Protein AF-A0A7C2FJP9-F1 (afdb_monomer_lite)

pLDDT: mean 91.01, std 7.75, range [54.28, 98.0]

Structure (mmCIF, N/CA/C/O backbone):
data_AF-A0A7C2FJP9-F1
#
_entry.id   AF-A0A7C2FJP9-F1
#
loop_
_atom_site.group_PDB
_atom_site.id
_atom_site.type_symbol
_atom_site.label_atom_id
_atom_site.label_alt_id
_atom_site.label_comp_id
_atom_site.label_asym_id
_atom_site.label_entity_id
_atom_site.label_seq_id
_atom_site.pdbx_PDB_ins_code
_atom_site.Cartn_x
_atom_site.Cartn_y
_atom_site.Cartn_z
_atom_site.occupancy
_atom_site.B_iso_or_equiv
_atom_site.auth_seq_id
_atom_site.auth_comp_id
_atom_site.auth_asym_id
_atom_site.auth_atom_id
_atom_site.pdbx_PDB_model_num
ATOM 1 N N . MET A 1 1 ? -18.026 6.854 22.909 1.00 63.19 1 MET A N 1
ATOM 2 C CA . MET A 1 1 ? -16.664 7.154 22.388 1.00 63.19 1 MET A CA 1
ATOM 3 C C . MET A 1 1 ? -15.918 5.936 21.833 1.00 63.19 1 MET A C 1
ATOM 5 O O . MET A 1 1 ? -15.473 6.013 20.695 1.00 63.19 1 MET A O 1
ATOM 9 N N . LYS A 1 2 ? -15.789 4.818 22.568 1.00 71.56 2 LYS A N 1
ATOM 10 C CA . LYS A 1 2 ? -15.049 3.615 22.115 1.00 71.56 2 LYS A CA 1
ATOM 11 C C . LYS A 1 2 ? -15.595 3.008 20.806 1.00 71.56 2 LYS A C 1
ATOM 13 O O . LYS A 1 2 ? -14.829 2.712 19.900 1.00 71.56 2 LYS A O 1
ATOM 18 N N . GLN A 1 3 ? -16.921 2.940 20.656 1.00 76.38 3 GLN A N 1
ATOM 19 C CA . GLN A 1 3 ? -17.581 2.424 19.446 1.00 76.38 3 GLN A CA 1
ATOM 20 C C . GLN A 1 3 ? -17.332 3.287 18.194 1.00 76.38 3 GLN A C 1
ATOM 22 O O . GLN A 1 3 ? -17.065 2.751 17.123 1.00 76.38 3 GLN A O 1
ATOM 27 N N . ALA A 1 4 ? -17.362 4.618 18.329 1.00 76.88 4 ALA A N 1
ATOM 28 C CA . ALA A 1 4 ? -17.082 5.540 17.226 1.00 76.88 4 ALA A CA 1
ATOM 29 C C . ALA A 1 4 ? -15.618 5.449 16.761 1.00 76.88 4 ALA A C 1
ATOM 31 O O . ALA A 1 4 ? -15.358 5.390 15.562 1.00 76.88 4 ALA A O 1
ATOM 32 N N . LYS A 1 5 ? -14.671 5.349 17.706 1.00 80.50 5 LYS A N 1
ATOM 33 C CA . LYS A 1 5 ? -13.247 5.136 17.403 1.00 80.50 5 LYS A CA 1
ATOM 34 C C . LYS A 1 5 ? -13.014 3.796 16.693 1.00 80.50 5 LYS A C 1
ATOM 36 O O . LYS A 1 5 ? -12.352 3.765 15.664 1.00 80.50 5 LYS A O 1
ATOM 41 N N . ASN A 1 6 ? -13.633 2.712 17.168 1.00 86.31 6 ASN A N 1
ATOM 42 C CA . ASN A 1 6 ? -13.539 1.404 16.508 1.00 86.31 6 ASN A CA 1
ATOM 43 C C . ASN A 1 6 ? -14.136 1.414 15.095 1.00 86.31 6 ASN A C 1
ATOM 45 O O . ASN A 1 6 ? -13.594 0.768 14.201 1.00 86.31 6 ASN A O 1
ATOM 49 N N . LYS A 1 7 ? -15.231 2.157 14.881 1.00 91.06 7 LYS A N 1
ATOM 50 C CA . LYS A 1 7 ? -15.827 2.344 13.552 1.00 91.06 7 LYS A CA 1
ATOM 51 C C . LYS A 1 7 ? -14.878 3.094 12.615 1.00 91.06 7 LYS A C 1
ATOM 53 O O . LYS A 1 7 ? -14.737 2.685 11.471 1.00 91.06 7 LYS A O 1
ATOM 58 N N . PHE A 1 8 ? -14.214 4.145 13.097 1.00 92.62 8 PHE A N 1
ATOM 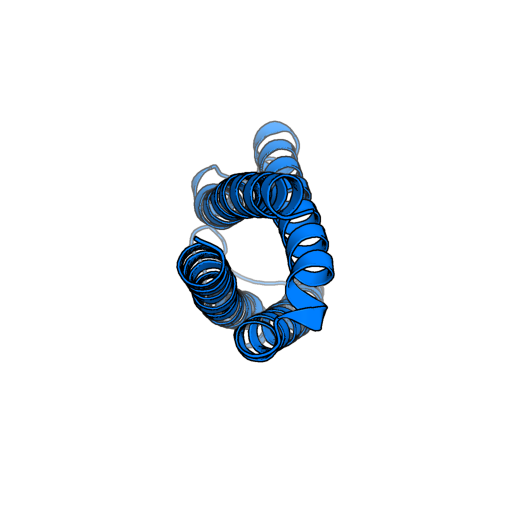59 C CA . PHE A 1 8 ? -13.225 4.885 12.312 1.00 92.62 8 PHE A CA 1
ATOM 60 C C . PHE A 1 8 ? -12.059 3.990 11.871 1.00 92.62 8 PHE A C 1
ATOM 62 O O . PHE A 1 8 ? -11.779 3.903 10.682 1.00 92.62 8 PHE A O 1
ATOM 69 N N . ILE A 1 9 ? -11.443 3.259 12.805 1.00 92.50 9 ILE A N 1
ATOM 70 C CA . ILE A 1 9 ? -10.308 2.368 12.507 1.00 92.50 9 ILE A CA 1
ATOM 71 C C . ILE A 1 9 ? -10.711 1.289 11.499 1.00 92.50 9 ILE A C 1
ATOM 73 O O . ILE A 1 9 ? -9.989 1.034 10.541 1.00 92.50 9 ILE A O 1
ATOM 77 N N . ARG A 1 10 ? -11.905 0.711 11.668 1.00 94.50 10 ARG A N 1
ATOM 78 C CA . ARG A 1 10 ? -12.475 -0.242 10.714 1.00 94.50 10 ARG A CA 1
ATOM 79 C C . ARG A 1 10 ? -12.590 0.340 9.308 1.00 94.50 10 ARG A C 1
ATOM 81 O O . ARG A 1 10 ? -12.244 -0.342 8.353 1.00 94.50 10 ARG A O 1
ATOM 88 N N . ILE A 1 11 ? -13.074 1.576 9.179 1.00 95.88 11 ILE A N 1
ATOM 89 C CA . ILE A 1 11 ? -13.191 2.241 7.876 1.00 95.88 11 ILE A CA 1
ATOM 90 C C . ILE A 1 11 ? -11.809 2.421 7.248 1.00 95.88 11 ILE A C 1
ATOM 92 O O . ILE A 1 11 ? -11.656 2.052 6.092 1.00 95.88 11 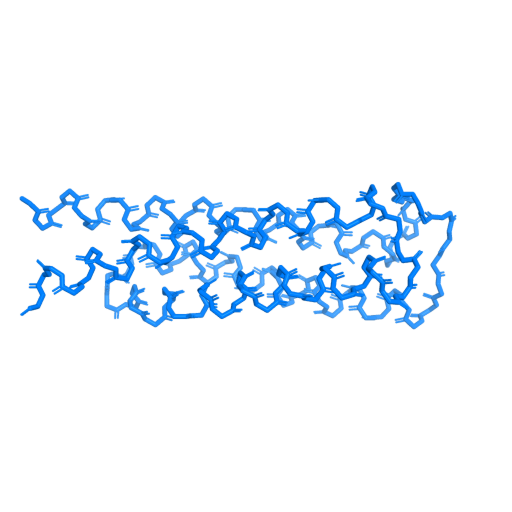ILE A O 1
ATOM 96 N N . VAL A 1 12 ? -10.816 2.903 8.006 1.00 95.62 12 VAL A N 1
ATOM 97 C CA . VAL A 1 12 ? -9.440 3.086 7.505 1.00 95.62 12 VAL A CA 1
ATOM 98 C C . VAL A 1 12 ? -8.839 1.764 7.029 1.00 95.62 12 VAL A C 1
ATOM 100 O O . VAL A 1 12 ? -8.308 1.691 5.926 1.00 95.62 12 VAL A O 1
ATOM 103 N N . LEU A 1 13 ? -8.953 0.702 7.831 1.00 96.12 13 LEU A N 1
ATOM 104 C CA . LEU A 1 13 ? -8.455 -0.625 7.463 1.00 96.12 13 LEU A CA 1
ATOM 105 C C . LEU A 1 13 ? -9.148 -1.159 6.206 1.00 96.12 13 LEU A C 1
ATOM 107 O O . LEU A 1 13 ? -8.483 -1.636 5.294 1.00 96.12 13 LEU A O 1
ATOM 111 N N . MET A 1 14 ? -10.475 -1.037 6.131 1.00 97.31 14 MET A N 1
ATOM 112 C CA . MET A 1 14 ? -11.253 -1.483 4.977 1.00 97.31 14 MET A CA 1
ATOM 113 C C . MET A 1 14 ? -10.879 -0.711 3.706 1.00 97.31 14 MET A C 1
ATOM 115 O O . MET A 1 14 ? -10.618 -1.323 2.674 1.00 97.31 14 MET A O 1
ATOM 119 N N . SER A 1 15 ? -10.835 0.624 3.768 1.00 96.44 15 SER A N 1
ATOM 120 C CA . SER A 1 15 ? -10.523 1.464 2.608 1.00 96.44 15 SER A CA 1
ATOM 121 C C . SER A 1 15 ? -9.102 1.238 2.116 1.00 96.44 15 SER A C 1
ATOM 123 O O . SER A 1 15 ? -8.888 1.102 0.915 1.00 96.44 15 SER A O 1
ATOM 125 N N . ASN A 1 16 ? -8.140 1.152 3.036 1.00 95.94 16 ASN A N 1
ATOM 126 C CA . ASN A 1 16 ? -6.749 0.921 2.677 1.00 95.94 16 ASN A CA 1
ATOM 127 C C . ASN A 1 16 ? -6.591 -0.485 2.098 1.00 95.94 16 ASN A C 1
ATOM 129 O O . ASN A 1 16 ? -6.034 -0.632 1.020 1.00 95.94 16 ASN A O 1
ATOM 133 N N . GLY A 1 17 ? -7.217 -1.495 2.702 1.00 96.69 17 GLY A N 1
ATOM 134 C CA . GLY A 1 17 ? -7.186 -2.837 2.136 1.00 96.69 17 GLY A CA 1
ATOM 135 C C . GLY A 1 17 ? -7.745 -2.915 0.709 1.00 96.69 17 GLY A C 1
ATOM 136 O O . GLY A 1 17 ? -7.176 -3.610 -0.122 1.00 96.69 17 GLY A O 1
ATOM 137 N N . ILE A 1 18 ? -8.794 -2.154 0.376 1.00 97.31 18 ILE A N 1
ATOM 138 C CA . ILE A 1 18 ? -9.304 -2.056 -1.006 1.00 97.31 18 ILE A CA 1
ATOM 139 C C . ILE A 1 18 ? -8.275 -1.403 -1.940 1.00 97.31 18 ILE A C 1
ATOM 141 O O . ILE A 1 18 ? -8.063 -1.887 -3.050 1.00 97.31 18 ILE A O 1
ATOM 145 N N . VAL A 1 19 ? -7.631 -0.318 -1.507 1.00 96.06 19 VAL A N 1
ATOM 146 C CA . VAL A 1 19 ? -6.588 0.358 -2.294 1.00 96.06 19 VAL A CA 1
ATOM 147 C C . VAL A 1 19 ? -5.407 -0.578 -2.567 1.00 96.06 19 VAL A C 1
ATOM 149 O O . VAL A 1 19 ? -4.932 -0.610 -3.699 1.00 96.06 19 VAL A O 1
ATOM 152 N N . ASP A 1 20 ? -4.998 -1.400 -1.598 1.00 95.75 20 ASP A N 1
ATOM 153 C CA . ASP A 1 20 ? -3.943 -2.404 -1.787 1.00 95.75 20 ASP A CA 1
ATOM 154 C C . ASP A 1 20 ? -4.319 -3.454 -2.840 1.00 95.75 20 ASP A C 1
ATOM 156 O O . ASP A 1 20 ? -3.473 -3.864 -3.631 1.00 95.75 20 ASP A O 1
ATOM 160 N N . LEU A 1 21 ? -5.594 -3.858 -2.915 1.00 97.12 21 LEU A N 1
ATOM 161 C CA . LEU A 1 21 ? -6.064 -4.762 -3.971 1.00 97.12 21 LEU A CA 1
ATOM 162 C C . LEU A 1 21 ? -5.968 -4.116 -5.360 1.00 97.12 21 LEU A C 1
ATOM 164 O O . LEU A 1 21 ? -5.581 -4.780 -6.320 1.00 97.12 21 LEU A O 1
ATOM 168 N N . PHE A 1 22 ? -6.275 -2.824 -5.483 1.00 94.56 22 PHE A N 1
ATOM 169 C CA . PHE A 1 22 ? -6.085 -2.101 -6.744 1.00 94.56 22 PHE A CA 1
ATOM 170 C C . PHE A 1 22 ? -4.605 -1.905 -7.086 1.00 94.56 22 PHE A C 1
ATOM 172 O O . PHE A 1 22 ? -4.222 -2.058 -8.247 1.00 94.56 22 PHE A O 1
ATOM 179 N N . ALA A 1 23 ? -3.761 -1.619 -6.093 1.00 92.62 23 ALA A N 1
ATOM 180 C CA . ALA A 1 23 ? -2.316 -1.544 -6.277 1.00 92.62 23 ALA A CA 1
ATOM 181 C C . ALA A 1 23 ? -1.747 -2.897 -6.730 1.00 92.62 23 ALA A C 1
ATOM 183 O O . ALA A 1 23 ? -0.947 -2.945 -7.662 1.00 92.62 23 ALA A O 1
ATOM 184 N N . ALA A 1 24 ? -2.222 -4.000 -6.146 1.00 94.88 24 ALA A N 1
ATOM 185 C CA . ALA A 1 24 ? -1.866 -5.350 -6.559 1.00 94.88 24 ALA A CA 1
ATOM 186 C C . ALA A 1 24 ? -2.204 -5.604 -8.030 1.00 94.88 24 ALA A C 1
ATOM 188 O O . ALA A 1 24 ? -1.351 -6.083 -8.773 1.00 94.88 24 ALA A O 1
ATOM 189 N N . LEU A 1 25 ? -3.411 -5.230 -8.474 1.00 93.38 25 LEU A N 1
ATOM 190 C CA . LEU A 1 25 ? -3.805 -5.343 -9.881 1.00 93.38 25 LEU A CA 1
ATOM 191 C C . LEU A 1 25 ? -2.837 -4.588 -10.799 1.00 93.38 25 LEU A C 1
ATOM 193 O O . LEU A 1 25 ? -2.377 -5.160 -11.783 1.00 93.38 25 LEU A O 1
ATOM 197 N N . ALA A 1 26 ? -2.483 -3.346 -10.459 1.00 90.75 26 ALA A N 1
ATOM 198 C CA . ALA A 1 26 ? -1.528 -2.560 -11.239 1.00 90.75 26 ALA A CA 1
ATOM 199 C C . ALA A 1 26 ? -0.126 -3.199 -11.275 1.00 90.75 26 ALA A C 1
ATOM 201 O O . ALA A 1 26 ? 0.541 -3.171 -12.306 1.00 90.75 26 ALA A O 1
ATOM 202 N N . LEU A 1 27 ? 0.313 -3.829 -10.183 1.00 92.62 27 LEU A N 1
ATOM 203 C CA . LEU A 1 27 ? 1.605 -4.521 -10.100 1.00 92.62 27 LEU A CA 1
ATOM 204 C C . LEU A 1 27 ? 1.670 -5.805 -10.944 1.00 92.62 27 LEU A C 1
ATOM 206 O O . LEU A 1 27 ? 2.763 -6.242 -11.300 1.00 92.62 27 LEU A O 1
ATOM 210 N N . PHE A 1 28 ? 0.525 -6.371 -11.337 1.00 93.88 28 PHE A N 1
ATOM 211 C CA . PHE A 1 28 ? 0.470 -7.472 -12.302 1.00 93.88 28 PHE A CA 1
ATOM 212 C C . PHE A 1 28 ? 0.519 -7.019 -13.768 1.00 93.88 28 PHE A C 1
ATOM 214 O O . PHE A 1 28 ? 0.706 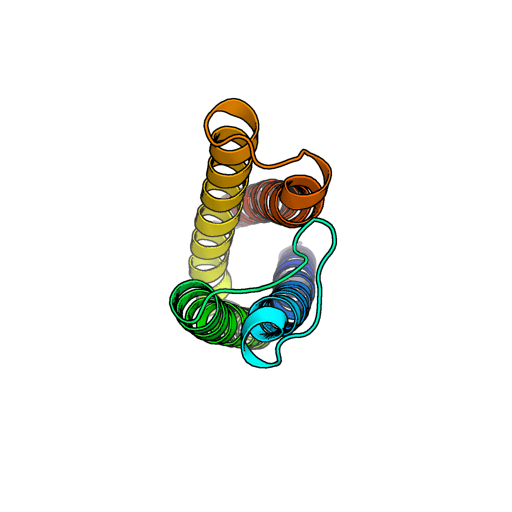-7.857 -14.649 1.00 93.88 28 PHE A O 1
ATOM 221 N N . PHE A 1 29 ? 0.394 -5.724 -14.072 1.00 93.00 29 PHE A N 1
ATOM 222 C CA . PHE A 1 29 ? 0.424 -5.239 -15.459 1.00 93.00 29 PHE A CA 1
ATOM 223 C C . PHE A 1 29 ? 1.719 -5.621 -16.196 1.00 93.00 29 PHE A C 1
ATOM 225 O O . PHE A 1 29 ? 1.610 -6.126 -17.314 1.00 93.00 29 PHE A O 1
ATOM 232 N N . PRO A 1 30 ? 2.919 -5.513 -15.584 1.00 91.25 30 PRO A N 1
ATOM 233 C CA . PRO A 1 30 ? 4.154 -6.029 -16.170 1.00 91.25 30 PRO A CA 1
ATOM 234 C C . PRO A 1 30 ? 4.1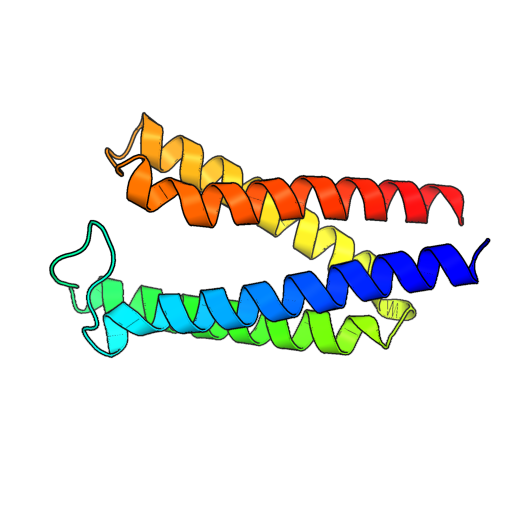10 -7.521 -16.534 1.00 91.25 30 PRO A C 1
ATOM 236 O O . PRO A 1 30 ? 4.654 -7.911 -17.562 1.00 91.25 30 PRO A O 1
ATOM 239 N N . VAL A 1 31 ? 3.437 -8.353 -15.729 1.00 91.88 31 VAL A N 1
ATOM 240 C CA . VAL A 1 31 ? 3.303 -9.806 -15.967 1.00 91.88 31 VAL A CA 1
ATOM 241 C C . VAL A 1 31 ? 2.455 -10.087 -17.205 1.00 91.88 31 VAL A C 1
ATOM 243 O O . VAL A 1 31 ? 2.759 -10.989 -17.980 1.00 91.88 31 VAL A O 1
ATOM 246 N N . PHE A 1 32 ? 1.407 -9.291 -17.412 1.00 91.69 32 PHE A N 1
ATOM 247 C CA . PHE A 1 32 ? 0.509 -9.401 -18.562 1.00 91.69 32 PHE A CA 1
ATOM 248 C C . PHE A 1 32 ? 0.924 -8.518 -19.747 1.00 91.69 32 PHE A C 1
ATOM 250 O O . PHE A 1 32 ? 0.193 -8.438 -20.733 1.00 91.69 32 PHE A O 1
ATOM 257 N N . ASN A 1 33 ? 2.083 -7.858 -19.655 1.00 90.06 33 ASN A N 1
ATOM 258 C CA . ASN A 1 33 ? 2.594 -6.909 -20.641 1.00 90.06 33 ASN A CA 1
ATOM 259 C C . ASN A 1 33 ? 1.593 -5.782 -20.988 1.00 90.06 33 ASN A C 1
ATOM 261 O O . ASN A 1 33 ? 1.484 -5.351 -22.136 1.00 90.06 33 ASN A O 1
ATOM 265 N N . ILE A 1 34 ? 0.837 -5.321 -19.987 1.00 90.69 34 ILE A N 1
ATOM 266 C CA . ILE A 1 34 ? -0.110 -4.205 -20.103 1.00 90.69 34 ILE A CA 1
ATOM 267 C C . ILE A 1 34 ? 0.653 -2.905 -19.814 1.00 90.69 34 ILE A C 1
ATOM 269 O O . ILE A 1 34 ? 1.229 -2.790 -18.734 1.00 90.69 34 ILE A O 1
ATOM 273 N N . PRO A 1 35 ? 0.670 -1.914 -20.722 1.00 87.00 35 PRO A N 1
ATOM 274 C CA . PRO A 1 35 ? 1.450 -0.694 -20.536 1.00 87.00 35 PRO A CA 1
ATOM 275 C C . PRO A 1 35 ? 0.911 0.179 -19.394 1.00 87.00 35 PRO A C 1
ATOM 277 O O . PRO A 1 35 ? -0.297 0.292 -19.178 1.00 87.00 35 PRO A O 1
ATOM 280 N N . LEU A 1 36 ? 1.826 0.858 -18.704 1.00 84.00 36 LEU A N 1
ATOM 281 C CA . LEU A 1 36 ? 1.546 1.852 -17.667 1.00 84.00 36 LEU A CA 1
ATOM 282 C C . LEU A 1 36 ? 2.110 3.210 -18.096 1.00 84.00 36 LEU A C 1
ATOM 284 O O . LEU A 1 36 ? 3.096 3.261 -18.834 1.00 84.00 36 LEU A O 1
ATOM 288 N N . PRO A 1 37 ? 1.547 4.328 -17.608 1.00 81.81 37 PRO A N 1
ATOM 289 C CA . PRO A 1 37 ? 2.111 5.649 -17.855 1.00 81.81 37 PRO A CA 1
ATOM 290 C C . PRO A 1 37 ? 3.606 5.704 -17.501 1.00 81.81 37 PRO A C 1
ATOM 292 O O . PRO A 1 37 ? 4.002 5.433 -16.368 1.00 81.81 37 PRO A O 1
ATOM 295 N N . GLY A 1 38 ? 4.442 6.038 -18.487 1.00 81.00 38 GLY A N 1
ATOM 296 C CA . GLY A 1 38 ? 5.901 6.084 -18.339 1.00 81.00 38 GLY A CA 1
ATOM 297 C C . GLY A 1 38 ? 6.629 4.744 -18.523 1.00 81.00 38 GLY A C 1
ATOM 298 O O . GLY A 1 38 ? 7.853 4.723 -18.433 1.00 81.00 38 GLY A O 1
ATOM 299 N N . TYR A 1 39 ? 5.927 3.644 -18.811 1.00 79.94 39 TYR A N 1
ATOM 300 C CA . TYR A 1 39 ? 6.518 2.327 -19.071 1.00 79.94 39 TYR A CA 1
ATOM 301 C C . TYR A 1 39 ? 5.979 1.733 -20.380 1.00 79.94 39 TYR A C 1
ATOM 303 O O . TYR A 1 39 ? 4.871 1.205 -20.430 1.00 79.94 39 TYR A O 1
ATOM 311 N N . ASN A 1 40 ? 6.789 1.805 -21.441 1.00 77.44 40 ASN A N 1
ATOM 312 C CA . ASN A 1 40 ? 6.419 1.303 -22.774 1.00 77.44 40 ASN A CA 1
ATOM 313 C C . ASN A 1 40 ? 6.651 -0.208 -22.947 1.00 77.44 40 ASN A C 1
ATOM 315 O O . ASN A 1 40 ? 6.101 -0.811 -23.862 1.00 77.44 40 ASN A O 1
ATOM 319 N N . SER A 1 41 ? 7.502 -0.810 -22.114 1.00 84.25 41 SER A N 1
ATOM 320 C CA . SER A 1 41 ? 7.785 -2.249 -22.103 1.00 84.25 41 SER A CA 1
ATOM 321 C C . SER A 1 41 ? 8.358 -2.655 -20.746 1.00 84.25 41 SER A C 1
ATOM 323 O O . SER A 1 41 ? 8.855 -1.802 -20.003 1.00 84.25 41 SER A O 1
ATOM 325 N N . TYR A 1 42 ? 8.296 -3.948 -20.435 1.00 88.12 42 TYR A N 1
ATOM 326 C CA . TYR A 1 42 ? 8.792 -4.515 -19.185 1.00 88.12 42 TYR A CA 1
ATOM 327 C C . TYR A 1 42 ? 9.813 -5.607 -19.477 1.00 88.12 42 TYR A C 1
ATOM 329 O O . TYR A 1 42 ? 9.616 -6.420 -20.379 1.00 88.12 42 TYR A O 1
ATOM 337 N N . THR A 1 43 ? 10.897 -5.639 -18.704 1.00 92.31 43 THR A N 1
ATOM 338 C CA . THR A 1 43 ? 11.816 -6.779 -18.731 1.00 92.31 43 THR A CA 1
ATOM 339 C C . THR A 1 43 ? 11.227 -7.950 -17.941 1.00 92.31 43 THR A C 1
ATOM 341 O O . THR A 1 43 ? 10.334 -7.766 -17.108 1.00 92.31 43 THR A O 1
ATOM 344 N N . SER A 1 44 ? 11.744 -9.158 -18.167 1.00 91.69 44 SER A N 1
ATOM 345 C CA . SER A 1 44 ? 11.373 -10.360 -17.407 1.00 91.69 44 SER A CA 1
ATOM 346 C C . SER A 1 44 ? 11.578 -10.191 -15.902 1.00 91.69 44 SER A C 1
ATOM 348 O O . SER A 1 44 ? 10.756 -10.636 -15.104 1.00 91.69 44 SER A O 1
ATOM 350 N N . GLU A 1 45 ? 12.648 -9.508 -15.505 1.00 94.44 45 GLU A N 1
ATOM 351 C CA . GLU A 1 45 ? 12.999 -9.259 -14.107 1.00 94.44 45 GLU A CA 1
ATOM 352 C C . GLU A 1 45 ? 11.996 -8.297 -13.470 1.00 94.44 45 GLU A C 1
ATOM 354 O O . GLU A 1 45 ? 11.532 -8.533 -12.355 1.00 94.44 45 GLU A O 1
ATOM 359 N N . LEU A 1 46 ? 11.607 -7.242 -14.195 1.00 89.25 46 LEU A N 1
ATOM 360 C CA . LEU A 1 46 ? 10.603 -6.290 -13.730 1.00 89.25 46 LEU A CA 1
ATOM 361 C C . LEU A 1 46 ? 9.216 -6.935 -13.637 1.00 89.25 46 LEU A C 1
ATOM 363 O O . LEU A 1 46 ? 8.482 -6.649 -12.695 1.00 89.25 46 LEU A O 1
ATOM 367 N N . ALA A 1 47 ? 8.871 -7.829 -14.566 1.00 92.75 47 ALA A N 1
ATOM 368 C CA . ALA A 1 47 ? 7.640 -8.609 -14.503 1.00 92.75 47 ALA A CA 1
ATOM 369 C C . ALA A 1 47 ? 7.622 -9.558 -13.295 1.00 92.75 47 ALA A C 1
ATOM 371 O O . ALA A 1 47 ? 6.633 -9.604 -12.565 1.00 92.75 47 ALA A O 1
ATOM 372 N N . PHE A 1 48 ? 8.728 -10.258 -13.033 1.00 94.94 48 PHE A N 1
ATOM 373 C CA . PHE A 1 48 ? 8.869 -11.126 -11.863 1.00 94.94 48 PHE A CA 1
ATOM 374 C C . PHE A 1 48 ? 8.747 -10.343 -10.549 1.00 94.94 48 PHE A C 1
ATOM 376 O O . PHE A 1 48 ? 7.970 -10.724 -9.670 1.00 94.94 48 PHE A O 1
ATOM 383 N N . ILE A 1 49 ? 9.465 -9.220 -10.434 1.00 94.06 49 ILE A N 1
ATOM 384 C CA . ILE A 1 49 ? 9.387 -8.335 -9.268 1.00 94.06 49 ILE A CA 1
ATOM 385 C C . ILE A 1 49 ? 7.960 -7.793 -9.129 1.00 94.06 49 ILE A C 1
ATOM 387 O O . ILE A 1 49 ? 7.351 -7.967 -8.079 1.00 94.06 49 ILE A O 1
ATOM 391 N N . GLY A 1 50 ? 7.384 -7.212 -10.182 1.00 92.31 50 GLY A N 1
ATOM 392 C CA . GLY A 1 50 ? 6.018 -6.683 -10.171 1.00 92.31 50 GLY A CA 1
ATOM 393 C C . GLY A 1 50 ? 4.995 -7.717 -9.700 1.00 92.31 50 GLY A C 1
ATOM 394 O O . GLY A 1 50 ? 4.252 -7.455 -8.759 1.00 92.31 50 GLY A O 1
ATOM 395 N N . GLY A 1 51 ? 5.030 -8.932 -10.254 1.00 94.25 51 GLY A N 1
ATOM 396 C CA . GLY A 1 51 ? 4.152 -10.025 -9.834 1.00 94.25 51 GLY A CA 1
ATOM 397 C C . GLY A 1 51 ? 4.321 -10.408 -8.360 1.00 94.25 51 GLY A C 1
ATOM 398 O O . GLY A 1 51 ? 3.329 -10.538 -7.643 1.00 94.25 51 GLY A O 1
ATOM 399 N N . GLY 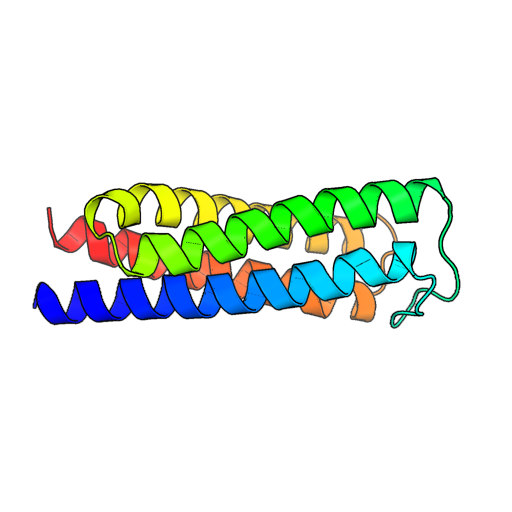A 1 52 ? 5.560 -10.534 -7.874 1.00 95.81 52 GLY A N 1
ATOM 400 C CA . GLY A 1 52 ? 5.836 -10.833 -6.464 1.00 95.81 52 GLY A CA 1
ATOM 401 C C . GLY A 1 52 ? 5.314 -9.752 -5.511 1.00 95.81 52 GLY A C 1
ATOM 402 O O . GLY A 1 52 ? 4.668 -10.059 -4.506 1.00 95.81 52 GLY A O 1
ATOM 403 N N . TRP A 1 53 ? 5.521 -8.480 -5.856 1.00 94.00 53 TRP A N 1
ATOM 404 C CA . TRP A 1 53 ? 4.990 -7.347 -5.094 1.00 94.00 53 TRP A CA 1
ATOM 405 C C . TRP A 1 53 ? 3.462 -7.259 -5.190 1.00 94.00 53 TRP A C 1
ATOM 407 O O . TRP A 1 53 ? 2.811 -6.921 -4.204 1.00 94.00 53 TRP A O 1
ATOM 417 N N . GLY A 1 54 ? 2.875 -7.629 -6.331 1.00 96.00 54 GLY A N 1
ATOM 418 C CA . GLY A 1 54 ? 1.429 -7.731 -6.517 1.00 96.00 54 GLY A CA 1
ATOM 419 C C . GLY A 1 54 ? 0.792 -8.754 -5.577 1.00 96.00 54 GLY A C 1
ATOM 420 O O . GLY A 1 54 ? -0.200 -8.449 -4.919 1.00 96.00 54 GLY A O 1
ATOM 421 N N . ILE A 1 55 ? 1.400 -9.935 -5.421 1.00 97.25 55 ILE A N 1
ATOM 422 C CA . ILE A 1 55 ? 0.951 -10.950 -4.450 1.00 97.25 55 ILE A CA 1
ATOM 423 C C . ILE A 1 55 ? 1.035 -10.413 -3.014 1.00 97.25 55 ILE A C 1
ATOM 425 O O . ILE A 1 55 ? 0.107 -10.613 -2.222 1.00 97.25 55 ILE A O 1
ATOM 429 N N . ALA A 1 56 ? 2.123 -9.718 -2.672 1.00 95.44 56 ALA A N 1
ATOM 430 C CA . ALA A 1 56 ? 2.291 -9.125 -1.349 1.00 95.44 56 ALA A CA 1
ATOM 431 C C . ALA A 1 56 ? 1.213 -8.066 -1.065 1.00 95.44 56 ALA A C 1
ATOM 433 O O . ALA A 1 56 ? 0.520 -8.171 -0.052 1.00 95.44 56 ALA A O 1
ATOM 434 N N . ALA A 1 57 ? 1.005 -7.116 -1.982 1.00 95.75 57 ALA A N 1
ATOM 435 C CA . ALA A 1 57 ? -0.030 -6.087 -1.877 1.00 95.75 57 ALA A CA 1
ATOM 436 C C . ALA A 1 57 ? -1.432 -6.706 -1.773 1.00 95.75 57 ALA A C 1
ATOM 438 O O . ALA A 1 57 ? -2.215 -6.334 -0.902 1.00 95.75 57 ALA A O 1
ATOM 439 N N . MET A 1 58 ? -1.730 -7.731 -2.577 1.00 97.38 58 MET A N 1
ATOM 440 C CA . MET A 1 58 ? -3.007 -8.445 -2.511 1.00 97.38 58 MET A CA 1
ATOM 441 C C . MET A 1 58 ? -3.221 -9.081 -1.133 1.00 97.38 58 MET A C 1
ATOM 443 O O . MET A 1 58 ? -4.290 -8.946 -0.537 1.00 97.38 58 MET A O 1
ATOM 447 N N . THR A 1 59 ? -2.196 -9.749 -0.603 1.00 97.06 59 THR A N 1
ATOM 448 C CA . THR A 1 59 ? -2.260 -10.416 0.703 1.00 97.06 59 THR A CA 1
ATOM 449 C C . THR A 1 59 ? -2.434 -9.407 1.837 1.00 97.06 59 THR A C 1
ATOM 451 O O . THR A 1 59 ? -3.273 -9.612 2.717 1.00 97.06 59 THR A O 1
ATOM 454 N N . PHE A 1 60 ? -1.702 -8.289 1.802 1.00 95.00 60 PHE A N 1
ATOM 455 C CA . PHE A 1 60 ? -1.869 -7.190 2.754 1.00 95.00 60 PHE A CA 1
ATOM 456 C C . PHE A 1 60 ? -3.265 -6.568 2.671 1.00 95.00 60 PHE A C 1
ATOM 458 O O . PHE A 1 60 ? -3.894 -6.356 3.710 1.00 95.00 60 PHE A O 1
ATOM 465 N N . GLY A 1 61 ? -3.790 -6.368 1.460 1.00 96.88 61 GLY A N 1
ATOM 466 C CA . GLY A 1 61 ? -5.129 -5.836 1.236 1.00 96.88 61 GLY A CA 1
ATOM 467 C C . GLY A 1 61 ? -6.225 -6.719 1.828 1.00 96.88 61 GLY A C 1
ATOM 468 O O . GLY A 1 61 ? -7.063 -6.249 2.604 1.00 96.88 61 GLY A O 1
ATOM 469 N N . ILE A 1 62 ? -6.168 -8.027 1.555 1.00 98.00 62 ILE A N 1
ATOM 470 C CA . ILE A 1 62 ? -7.067 -9.021 2.163 1.00 98.00 62 ILE A CA 1
ATOM 471 C C . ILE A 1 62 ? -6.913 -9.016 3.687 1.00 98.00 62 ILE A C 1
ATOM 473 O O . ILE A 1 62 ? -7.911 -8.976 4.409 1.00 98.00 62 ILE A O 1
ATOM 477 N N . GLY A 1 63 ? -5.675 -9.012 4.187 1.00 97.19 63 GLY A N 1
ATOM 478 C CA . GLY A 1 63 ? -5.378 -8.972 5.616 1.00 97.19 63 GLY A CA 1
ATOM 479 C C . GLY A 1 63 ? -5.972 -7.743 6.306 1.00 97.19 63 GLY A C 1
ATOM 480 O O . GLY A 1 63 ? -6.559 -7.857 7.382 1.00 97.19 63 GLY A O 1
ATOM 481 N N . ARG A 1 64 ? -5.902 -6.563 5.688 1.00 96.62 64 ARG A N 1
ATOM 482 C CA . ARG A 1 64 ? -6.506 -5.321 6.198 1.00 96.62 64 ARG A CA 1
ATOM 483 C C . ARG A 1 64 ? -8.021 -5.359 6.215 1.00 96.62 64 ARG A C 1
ATOM 485 O O . ARG A 1 64 ? -8.629 -5.028 7.232 1.00 96.62 64 ARG A O 1
ATOM 492 N N . ILE A 1 65 ? -8.632 -5.821 5.129 1.00 97.94 65 ILE A N 1
ATOM 493 C CA . ILE A 1 65 ? -10.085 -5.994 5.054 1.00 97.94 65 ILE A CA 1
ATOM 494 C C . ILE A 1 65 ? -10.543 -6.956 6.147 1.00 97.94 65 ILE A C 1
ATOM 496 O O . ILE A 1 65 ? -11.455 -6.628 6.902 1.00 97.94 65 ILE A O 1
ATOM 500 N N . TRP A 1 66 ? -9.880 -8.101 6.297 1.00 97.69 66 TRP A N 1
ATOM 501 C CA . TRP A 1 66 ? -10.210 -9.082 7.326 1.00 97.69 66 TRP A CA 1
ATOM 502 C C . TRP A 1 66 ? -10.017 -8.525 8.742 1.00 97.69 66 TRP A C 1
ATOM 504 O O . TRP A 1 66 ? -10.937 -8.589 9.563 1.00 97.69 66 TRP A O 1
ATOM 514 N N . THR A 1 67 ? -8.866 -7.905 9.020 1.00 96.00 67 THR A N 1
ATOM 515 C CA . THR A 1 67 ? -8.588 -7.291 10.328 1.00 96.00 67 THR A CA 1
ATOM 516 C C . THR A 1 67 ? -9.533 -6.144 10.650 1.00 96.00 67 THR A C 1
ATOM 518 O O . THR A 1 67 ? -9.780 -5.921 11.827 1.00 96.00 67 THR A O 1
ATOM 521 N N . SER A 1 68 ? -10.155 -5.485 9.665 1.00 96.19 68 SER A N 1
ATOM 522 C CA . SER A 1 68 ? -11.187 -4.463 9.900 1.00 96.19 68 SER A CA 1
ATOM 523 C C . SER A 1 68 ? -12.409 -4.987 10.678 1.00 96.19 68 SER A C 1
ATOM 525 O O . SER A 1 68 ? -13.139 -4.206 11.289 1.00 96.19 68 SER A O 1
ATOM 527 N N . TYR A 1 69 ? -12.614 -6.308 10.718 1.00 95.31 69 TYR A N 1
ATOM 528 C CA . TYR A 1 69 ? -13.663 -6.975 11.497 1.00 95.31 69 TYR A CA 1
ATOM 529 C C . TYR A 1 69 ? -13.150 -7.597 12.808 1.00 95.31 69 TYR A C 1
ATOM 531 O O . TYR A 1 69 ? -13.929 -8.230 13.521 1.00 95.31 69 TYR A O 1
ATOM 539 N N . LYS A 1 70 ? -11.861 -7.431 13.133 1.00 94.44 70 LYS A N 1
ATOM 540 C CA . LYS A 1 70 ? -11.165 -8.067 14.264 1.00 94.44 70 LYS A CA 1
ATOM 541 C C . LYS A 1 70 ? -10.398 -7.027 15.100 1.00 94.44 70 LYS A C 1
ATOM 543 O O . LYS A 1 70 ? -9.204 -6.808 14.870 1.00 94.44 70 LYS A O 1
ATOM 548 N N . PRO A 1 71 ? -11.070 -6.358 16.058 1.00 90.00 71 PRO A N 1
ATOM 549 C CA . PRO A 1 71 ? -10.485 -5.286 16.869 1.00 90.00 71 PRO A CA 1
ATOM 550 C C . PRO A 1 71 ? -9.170 -5.641 17.574 1.00 90.00 71 PRO A C 1
ATOM 552 O O . PRO A 1 71 ? -8.328 -4.768 17.769 1.00 90.00 71 PRO A O 1
ATOM 555 N N . GLU A 1 72 ? -8.978 -6.909 17.930 1.00 92.38 72 GLU A N 1
ATOM 556 C CA . GLU A 1 72 ? -7.770 -7.450 18.555 1.00 92.38 72 GLU A CA 1
ATOM 557 C C . GLU A 1 72 ? -6.500 -7.265 17.703 1.00 92.38 72 GLU A C 1
ATOM 559 O O . GLU A 1 72 ? -5.408 -7.143 18.255 1.00 92.38 72 GLU A O 1
ATOM 564 N N . PHE A 1 73 ? -6.628 -7.161 16.376 1.00 94.38 73 PHE A N 1
ATOM 565 C CA . PHE A 1 73 ? -5.495 -6.997 15.456 1.00 94.38 73 PHE A CA 1
ATOM 566 C C . PHE A 1 73 ? -5.288 -5.563 14.971 1.00 94.38 73 PHE A C 1
ATOM 568 O O . PHE A 1 73 ? -4.315 -5.285 14.267 1.00 94.38 73 PHE A O 1
ATOM 575 N N . TYR A 1 74 ? -6.167 -4.631 15.344 1.00 92.75 74 TYR A N 1
ATOM 576 C CA . TYR A 1 74 ? -6.115 -3.262 14.834 1.00 92.75 74 TYR A CA 1
ATOM 577 C C . TYR A 1 74 ? -4.773 -2.576 15.110 1.00 92.75 74 TYR A C 1
ATOM 579 O O . TYR A 1 74 ? -4.264 -1.875 14.238 1.00 92.75 74 TYR A O 1
ATOM 587 N N . TRP A 1 75 ? -4.191 -2.765 16.299 1.00 91.56 75 TRP A N 1
ATOM 588 C CA . TRP A 1 75 ? -2.915 -2.131 16.641 1.00 91.56 75 TRP A CA 1
ATOM 589 C C . TRP A 1 75 ? -1.775 -2.628 15.749 1.00 91.56 75 TRP A C 1
ATOM 591 O O . TRP A 1 75 ? -1.055 -1.821 15.167 1.00 91.56 75 TRP A O 1
ATOM 601 N N . ILE A 1 76 ? -1.659 -3.947 15.579 1.00 94.12 76 ILE A N 1
ATOM 602 C CA . ILE A 1 76 ? -0.629 -4.554 14.728 1.00 94.12 76 ILE A CA 1
ATOM 603 C C . ILE A 1 76 ? -0.779 -4.045 13.293 1.00 94.12 76 ILE A C 1
ATOM 605 O O . ILE A 1 76 ? 0.190 -3.582 12.696 1.00 94.12 76 ILE A O 1
ATOM 609 N N . MET A 1 77 ? -2.004 -4.048 12.761 1.00 94.62 77 MET A N 1
ATOM 610 C CA . MET A 1 77 ? -2.247 -3.593 11.393 1.00 94.62 77 MET A CA 1
ATOM 611 C C . MET A 1 77 ? -2.015 -2.084 11.219 1.00 94.62 77 MET A C 1
ATOM 613 O O . MET A 1 77 ? -1.568 -1.645 10.163 1.00 94.62 77 MET A O 1
ATOM 617 N N . THR A 1 78 ? -2.238 -1.292 12.271 1.00 92.56 78 THR A N 1
ATOM 618 C CA . THR A 1 78 ? -1.906 0.141 12.287 1.00 92.56 78 THR A CA 1
ATOM 619 C C . THR A 1 78 ? -0.404 0.364 12.162 1.00 92.56 78 THR A C 1
ATOM 621 O O . THR A 1 78 ? 0.024 1.194 11.365 1.00 92.56 78 THR A O 1
ATOM 624 N N . VAL A 1 79 ? 0.405 -0.382 12.921 1.00 93.88 79 VAL A N 1
ATOM 625 C CA . VAL A 1 79 ? 1.871 -0.281 12.859 1.00 93.88 79 VAL A CA 1
ATOM 626 C C . VAL A 1 79 ? 2.377 -0.680 11.474 1.00 93.88 79 VAL A C 1
ATOM 628 O O . VAL A 1 79 ? 3.170 0.051 10.886 1.00 93.88 79 VAL A O 1
ATOM 631 N N . LEU A 1 80 ? 1.877 -1.789 10.922 1.00 94.31 80 LEU A N 1
ATOM 632 C CA . LEU A 1 80 ? 2.249 -2.233 9.577 1.00 94.31 80 LEU A CA 1
ATOM 633 C C . LEU A 1 80 ? 1.879 -1.198 8.510 1.00 94.31 80 LEU A C 1
ATOM 635 O O . LEU A 1 80 ? 2.688 -0.913 7.634 1.00 94.31 80 LEU A O 1
ATOM 639 N N . GLY A 1 81 ? 0.691 -0.597 8.601 1.00 93.06 81 GLY A N 1
ATOM 640 C CA . GLY A 1 81 ? 0.271 0.446 7.669 1.00 93.06 81 GLY A CA 1
ATOM 641 C C . GLY A 1 81 ? 1.052 1.749 7.779 1.00 93.06 81 GLY A C 1
ATOM 642 O O . GLY A 1 81 ? 1.292 2.405 6.767 1.00 93.06 81 GLY A O 1
ATOM 643 N N . LEU A 1 82 ? 1.509 2.105 8.979 1.00 94.12 82 LEU A N 1
ATOM 644 C CA . LEU A 1 82 ? 2.392 3.250 9.178 1.00 94.12 82 LEU A CA 1
ATOM 645 C C . LEU A 1 82 ? 3.775 3.008 8.562 1.00 94.12 82 LEU A C 1
ATOM 647 O O . LEU A 1 82 ? 4.294 3.887 7.876 1.00 94.12 82 LEU A O 1
ATOM 651 N N . LEU A 1 83 ? 4.348 1.819 8.775 1.00 94.81 83 LEU A N 1
ATOM 652 C CA . LEU A 1 83 ? 5.626 1.432 8.175 1.00 94.81 83 LEU A CA 1
ATOM 653 C C . LEU A 1 83 ? 5.538 1.427 6.648 1.00 94.81 83 LEU A C 1
ATOM 655 O O . LEU A 1 83 ? 6.350 2.074 5.996 1.00 94.81 83 LEU A O 1
ATOM 659 N N . GLU A 1 84 ? 4.523 0.773 6.084 1.00 92.88 84 GLU A N 1
ATOM 660 C CA . GLU A 1 84 ? 4.306 0.752 4.636 1.00 92.88 84 GLU A CA 1
ATOM 661 C C . GLU A 1 84 ? 4.172 2.168 4.067 1.00 92.88 84 GLU A C 1
ATOM 663 O O . GLU A 1 84 ? 4.892 2.523 3.136 1.00 92.88 84 GLU A O 1
ATOM 668 N N . GLY A 1 85 ? 3.301 2.999 4.651 1.00 94.00 85 GLY A N 1
ATOM 669 C CA . GLY A 1 85 ? 3.046 4.346 4.149 1.00 94.00 85 GLY A CA 1
ATOM 670 C C . GLY A 1 85 ? 4.294 5.232 4.149 1.00 94.00 85 GLY A C 1
ATOM 671 O O . GLY A 1 85 ? 4.603 5.883 3.147 1.00 94.00 85 GLY A O 1
ATOM 672 N N . ILE A 1 86 ? 5.053 5.226 5.249 1.00 94.31 86 ILE A N 1
ATOM 673 C CA . ILE A 1 86 ? 6.286 6.016 5.370 1.00 94.31 86 ILE A CA 1
ATOM 674 C C . ILE A 1 86 ? 7.356 5.493 4.415 1.00 94.31 86 ILE A C 1
ATOM 676 O O . ILE A 1 86 ? 7.925 6.278 3.657 1.00 94.31 86 ILE A O 1
ATOM 680 N N . THR A 1 87 ? 7.626 4.186 4.423 1.00 95.56 87 THR A N 1
ATOM 681 C CA . THR A 1 87 ? 8.682 3.602 3.591 1.00 95.56 87 THR A CA 1
ATOM 682 C C . THR A 1 87 ? 8.378 3.780 2.107 1.00 95.56 87 THR A C 1
ATOM 684 O O . THR A 1 87 ? 9.277 4.168 1.364 1.00 95.56 87 THR A O 1
ATOM 687 N N . LEU A 1 88 ? 7.124 3.596 1.680 1.00 94.81 88 LEU A N 1
ATOM 688 C CA . LEU A 1 88 ? 6.713 3.830 0.295 1.00 94.81 88 LEU A CA 1
ATOM 689 C C . LEU A 1 88 ? 6.892 5.299 -0.104 1.00 94.81 88 LEU A C 1
ATOM 691 O O . LEU A 1 88 ? 7.471 5.584 -1.148 1.00 94.81 88 LEU A O 1
ATOM 695 N N . SER A 1 89 ? 6.466 6.236 0.747 1.00 96.06 89 SER A N 1
ATOM 696 C CA . SER A 1 89 ? 6.609 7.673 0.471 1.00 96.06 89 SER A CA 1
ATOM 697 C C . SER A 1 89 ? 8.072 8.084 0.334 1.00 96.06 89 SER A C 1
ATOM 699 O O . SER A 1 89 ? 8.447 8.752 -0.629 1.00 96.06 89 SER A O 1
ATOM 701 N N . VAL A 1 90 ? 8.915 7.650 1.275 1.00 96.31 90 VAL A N 1
ATOM 702 C CA . VAL A 1 90 ? 10.357 7.921 1.256 1.00 96.31 90 VAL A CA 1
ATOM 703 C C . VAL A 1 90 ? 10.996 7.302 0.017 1.00 96.31 90 VAL A C 1
ATOM 705 O O . VAL A 1 90 ? 11.763 7.974 -0.670 1.00 96.31 90 VAL A O 1
ATOM 708 N N . PHE A 1 91 ? 10.645 6.060 -0.319 1.00 95.12 91 PHE A N 1
ATOM 709 C CA . PHE A 1 91 ? 11.152 5.390 -1.511 1.00 95.12 91 PHE A CA 1
ATOM 710 C C . PHE A 1 91 ? 10.773 6.132 -2.799 1.00 95.12 91 PHE A C 1
ATOM 712 O O . PHE A 1 91 ? 11.630 6.331 -3.661 1.00 95.12 91 PHE A O 1
ATOM 719 N N . CYS A 1 92 ? 9.529 6.600 -2.926 1.00 95.06 92 CYS A N 1
ATOM 720 C CA . CYS A 1 92 ? 9.091 7.386 -4.079 1.00 95.06 92 CYS A CA 1
ATOM 721 C C . CYS A 1 92 ? 9.841 8.716 -4.194 1.00 95.06 92 CYS A C 1
ATOM 723 O O . CYS A 1 92 ? 10.261 9.077 -5.291 1.00 95.06 92 CYS A O 1
ATOM 725 N N . LEU A 1 93 ? 10.055 9.423 -3.079 1.00 96.12 93 LEU A N 1
ATOM 726 C CA . LEU A 1 93 ? 10.827 10.668 -3.067 1.00 96.12 93 LEU A CA 1
ATOM 727 C C . LEU A 1 93 ? 12.285 10.430 -3.466 1.00 96.12 93 LEU A C 1
ATOM 729 O O . LEU A 1 93 ? 12.807 11.151 -4.313 1.00 96.12 93 LEU A O 1
ATOM 733 N N . ILE A 1 94 ? 12.926 9.396 -2.914 1.00 96.56 94 ILE A N 1
ATOM 734 C CA . ILE A 1 94 ? 14.296 9.020 -3.284 1.00 96.56 94 ILE A CA 1
ATOM 735 C C . ILE A 1 94 ? 14.365 8.674 -4.773 1.00 96.56 94 ILE A C 1
ATOM 737 O O . ILE A 1 94 ? 15.256 9.144 -5.475 1.00 96.56 94 ILE A O 1
ATOM 741 N N . SER A 1 95 ? 13.408 7.894 -5.272 1.00 93.81 95 SER A N 1
ATOM 742 C CA . SER A 1 95 ? 13.385 7.462 -6.670 1.00 93.81 95 SER A CA 1
ATOM 743 C C . SER A 1 95 ? 13.188 8.629 -7.639 1.00 93.81 95 SER A C 1
ATOM 745 O O . SER A 1 95 ? 13.840 8.685 -8.680 1.00 93.81 95 SER A O 1
ATOM 747 N N . PHE A 1 96 ? 12.332 9.585 -7.279 1.00 94.38 96 PHE A N 1
ATOM 748 C CA . PHE A 1 96 ? 12.118 10.808 -8.048 1.00 94.38 96 PHE A CA 1
ATOM 749 C C . PHE A 1 96 ? 13.359 11.717 -8.049 1.00 94.38 96 PHE A C 1
ATOM 751 O O . PHE A 1 96 ? 13.758 12.206 -9.101 1.00 94.38 96 PHE A O 1
ATOM 758 N N . ILE A 1 97 ? 13.993 11.922 -6.889 1.00 95.19 97 ILE A N 1
ATOM 759 C CA . ILE A 1 97 ? 15.113 12.867 -6.739 1.00 95.19 97 ILE A CA 1
ATOM 760 C C . ILE A 1 97 ? 16.427 12.295 -7.287 1.00 95.19 97 ILE A C 1
ATOM 762 O O . ILE A 1 97 ? 17.194 13.021 -7.914 1.00 95.19 97 ILE A O 1
ATOM 766 N N . PHE A 1 98 ? 16.703 11.012 -7.043 1.00 96.81 98 PHE A N 1
ATOM 767 C CA . PHE A 1 98 ? 18.028 10.423 -7.270 1.00 96.81 98 PHE A CA 1
ATOM 768 C C . PHE A 1 98 ? 18.072 9.375 -8.384 1.00 96.81 98 PHE A C 1
ATOM 770 O O . PHE A 1 98 ? 19.143 9.147 -8.937 1.00 96.81 98 PHE A O 1
ATOM 777 N N . LEU A 1 99 ? 16.948 8.730 -8.719 1.00 91.62 99 LEU A N 1
ATOM 778 C CA . LEU A 1 99 ? 16.921 7.612 -9.678 1.00 91.62 99 LEU A CA 1
ATOM 779 C C . LEU A 1 99 ? 16.294 7.979 -11.030 1.00 91.62 99 LEU A C 1
ATOM 781 O O . LEU A 1 99 ? 16.140 7.115 -11.889 1.00 91.62 99 LEU A O 1
ATOM 785 N N . GLY A 1 100 ? 15.933 9.250 -11.232 1.00 88.19 100 GLY A N 1
ATOM 786 C CA . GLY A 1 100 ? 15.399 9.743 -12.504 1.00 88.19 100 GLY A CA 1
ATOM 787 C C . GLY A 1 100 ? 13.998 9.227 -12.845 1.00 88.19 100 GLY A C 1
ATOM 788 O O . GLY A 1 100 ? 13.575 9.338 -13.995 1.00 88.19 100 GLY A O 1
ATOM 789 N N . ILE A 1 101 ? 13.264 8.674 -11.872 1.00 89.75 101 ILE A N 1
ATOM 790 C CA . ILE A 1 101 ? 11.855 8.317 -12.060 1.00 89.75 101 ILE A CA 1
ATOM 791 C C . ILE A 1 101 ? 11.054 9.599 -12.264 1.00 89.75 101 ILE A C 1
ATOM 793 O O . ILE A 1 101 ? 11.207 10.562 -11.515 1.00 89.75 101 ILE A O 1
ATOM 797 N N . SER A 1 102 ? 10.185 9.627 -13.271 1.00 90.56 102 SER A N 1
ATOM 798 C CA . SER A 1 102 ? 9.367 10.811 -13.530 1.00 90.56 102 SER A CA 1
ATOM 799 C C . SER A 1 102 ? 8.367 11.051 -12.398 1.00 90.56 102 SER A C 1
ATOM 801 O O . SER A 1 102 ? 7.860 10.115 -11.774 1.00 90.56 102 SER A O 1
ATOM 803 N N . PHE A 1 103 ? 8.007 12.317 -12.177 1.00 88.56 103 PHE A N 1
ATOM 804 C CA . PHE A 1 103 ? 6.980 12.660 -11.193 1.00 88.56 103 PHE A CA 1
ATOM 805 C C . PHE A 1 103 ? 5.663 11.915 -11.457 1.00 88.56 103 PHE A C 1
ATOM 807 O O . PHE A 1 103 ? 5.038 11.431 -10.520 1.00 88.56 103 PHE A O 1
ATOM 814 N N . LEU A 1 104 ? 5.279 11.743 -12.729 1.00 88.94 104 LEU A N 1
ATOM 815 C CA . LEU A 1 104 ? 4.061 11.026 -13.115 1.00 88.94 104 LEU A CA 1
ATOM 816 C C . LEU A 1 104 ? 4.061 9.565 -12.634 1.00 88.94 104 LEU A C 1
ATOM 818 O O . LEU A 1 104 ? 3.044 9.091 -12.133 1.00 88.94 104 LEU A O 1
ATOM 822 N N . GLN A 1 105 ? 5.197 8.872 -12.744 1.00 88.12 105 GLN A N 1
ATOM 823 C CA . GLN A 1 105 ? 5.355 7.494 -12.262 1.00 88.12 105 GLN A CA 1
ATOM 824 C C . GLN A 1 105 ? 5.345 7.420 -10.729 1.00 88.12 105 GLN A C 1
ATOM 826 O O . GLN A 1 105 ? 4.795 6.481 -10.156 1.00 88.12 105 GLN A O 1
ATOM 831 N N . ALA A 1 106 ? 5.928 8.415 -10.055 1.00 90.88 106 ALA A N 1
ATOM 832 C CA . ALA A 1 106 ? 6.007 8.456 -8.597 1.00 90.88 106 ALA A CA 1
ATOM 833 C C . ALA A 1 106 ? 4.711 8.943 -7.924 1.00 90.88 106 ALA A C 1
ATOM 835 O O . ALA A 1 106 ? 4.475 8.618 -6.763 1.00 90.88 106 ALA A O 1
ATOM 836 N N . MET A 1 107 ? 3.866 9.711 -8.619 1.00 91.81 107 MET A N 1
ATOM 837 C CA . MET A 1 107 ? 2.754 10.448 -8.010 1.00 91.81 107 MET A CA 1
ATOM 838 C C . MET A 1 107 ? 1.727 9.538 -7.333 1.00 91.81 107 MET A C 1
ATOM 840 O O . MET A 1 107 ? 1.335 9.804 -6.197 1.00 91.81 107 MET A O 1
ATOM 844 N N . LEU A 1 108 ? 1.289 8.468 -8.003 1.00 89.06 108 LEU A N 1
ATOM 845 C CA . LEU A 1 108 ? 0.300 7.546 -7.442 1.00 89.06 108 LEU A CA 1
ATOM 846 C C . LEU A 1 108 ? 0.828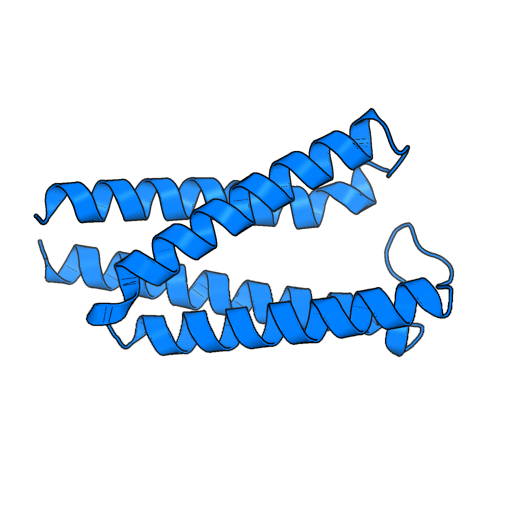 6.814 -6.192 1.00 89.06 108 LEU A C 1
ATOM 848 O O . LEU A 1 108 ? 0.191 6.942 -5.142 1.00 89.06 108 LEU A O 1
ATOM 852 N N . PRO A 1 109 ? 1.975 6.102 -6.237 1.00 91.94 109 PRO A N 1
ATOM 853 C CA . PRO A 1 109 ? 2.494 5.418 -5.053 1.00 91.94 109 PRO A CA 1
ATOM 854 C C . PRO A 1 109 ? 2.896 6.391 -3.934 1.00 91.94 109 PRO A C 1
ATOM 856 O O . PRO A 1 109 ? 2.642 6.098 -2.767 1.00 91.94 109 PRO A O 1
ATOM 859 N N . LEU A 1 110 ? 3.412 7.584 -4.258 1.00 93.94 110 LEU A N 1
ATOM 860 C CA . LEU A 1 110 ? 3.683 8.630 -3.268 1.00 93.94 110 LEU A CA 1
ATOM 861 C C . LEU A 1 110 ? 2.402 9.105 -2.571 1.00 93.94 110 LEU A C 1
ATOM 863 O O . LEU A 1 110 ? 2.395 9.280 -1.352 1.00 93.94 110 LEU A O 1
ATOM 867 N N . SER A 1 111 ? 1.316 9.295 -3.326 1.00 92.62 111 SER A N 1
ATOM 868 C CA . SER A 1 111 ? 0.024 9.711 -2.770 1.00 92.62 111 SER A CA 1
ATOM 869 C C . SER A 1 111 ? -0.552 8.642 -1.844 1.00 92.62 111 SER A C 1
ATOM 871 O O . SER A 1 111 ? -0.965 8.963 -0.731 1.00 92.62 111 SER A O 1
ATOM 873 N N . ILE A 1 112 ? -0.528 7.372 -2.267 1.00 92.38 112 ILE A N 1
ATOM 874 C CA . ILE A 1 112 ? -0.986 6.238 -1.451 1.00 92.38 112 ILE A CA 1
ATOM 875 C C . ILE A 1 112 ? -0.159 6.154 -0.167 1.00 92.38 112 ILE A C 1
ATOM 877 O O . ILE A 1 112 ? -0.727 6.174 0.925 1.00 92.38 112 ILE A O 1
ATOM 881 N N . GLY A 1 113 ? 1.172 6.148 -0.290 1.00 92.50 113 GLY A N 1
ATOM 882 C CA . GLY A 1 113 ? 2.076 6.082 0.854 1.00 92.50 113 GLY A CA 1
ATOM 883 C C . GLY A 1 113 ? 1.842 7.221 1.848 1.00 92.50 113 GLY A C 1
ATOM 884 O O . GLY A 1 113 ? 1.717 6.986 3.052 1.00 92.50 113 GLY A O 1
ATOM 885 N N . SER A 1 114 ? 1.699 8.451 1.349 1.00 92.50 114 SER A N 1
ATOM 886 C CA . SER A 1 114 ? 1.521 9.636 2.196 1.00 92.50 114 SER A CA 1
ATOM 887 C C . SER A 1 114 ? 0.183 9.597 2.932 1.00 92.50 114 SER A C 1
ATOM 889 O O . SER A 1 114 ? 0.128 9.839 4.140 1.00 92.50 114 SER A O 1
ATOM 891 N N . ILE A 1 115 ? -0.899 9.240 2.231 1.00 93.12 115 ILE A N 1
ATOM 892 C CA . ILE A 1 115 ? -2.234 9.105 2.825 1.00 93.12 115 ILE A CA 1
ATOM 893 C C . ILE A 1 115 ? -2.236 7.998 3.880 1.00 93.12 115 ILE A C 1
ATOM 895 O O . ILE A 1 115 ? -2.764 8.207 4.970 1.00 93.12 115 ILE A O 1
ATOM 899 N N . TYR A 1 116 ? -1.613 6.849 3.609 1.00 91.50 116 TYR A N 1
ATOM 900 C CA . TYR A 1 116 ? -1.504 5.767 4.587 1.00 91.50 116 TYR A CA 1
ATOM 901 C C . TYR A 1 116 ? -0.739 6.201 5.827 1.00 91.50 116 TYR A C 1
ATOM 903 O O . TYR A 1 116 ? -1.244 6.025 6.935 1.00 91.50 116 TYR A O 1
ATOM 911 N N . GLY A 1 117 ? 0.428 6.824 5.651 1.00 90.50 117 GLY A N 1
ATOM 912 C CA . GLY A 1 117 ? 1.218 7.355 6.758 1.00 90.50 117 GLY A CA 1
ATOM 913 C C . GLY A 1 117 ? 0.384 8.284 7.640 1.00 90.50 117 GLY A C 1
ATOM 914 O O . GLY A 1 117 ? 0.292 8.071 8.848 1.00 90.50 117 GLY A O 1
ATOM 915 N N . ILE A 1 118 ? -0.311 9.256 7.043 1.00 93.56 118 ILE A N 1
ATOM 916 C CA . ILE A 1 118 ? -1.164 10.205 7.774 1.00 93.56 118 ILE A CA 1
ATOM 917 C C . ILE A 1 118 ? -2.327 9.491 8.479 1.00 93.56 118 ILE A C 1
ATOM 919 O O . ILE A 1 118 ? -2.544 9.699 9.675 1.00 93.56 118 ILE A O 1
ATOM 923 N N . LEU A 1 119 ? -3.073 8.636 7.774 1.00 93.19 119 LEU A N 1
ATOM 924 C CA . LEU A 1 119 ? -4.233 7.940 8.337 1.00 93.19 119 LEU A CA 1
ATOM 925 C C . LEU A 1 119 ? -3.838 7.030 9.500 1.00 93.19 119 LEU A C 1
ATOM 927 O O . LEU A 1 119 ? -4.502 7.044 10.538 1.00 93.19 119 LEU A O 1
ATOM 931 N N . TYR A 1 120 ? -2.749 6.275 9.371 1.00 92.75 120 TYR A N 1
ATOM 932 C CA . TYR A 1 120 ? -2.302 5.375 10.429 1.00 92.75 120 TYR A CA 1
ATOM 933 C C . TYR A 1 120 ? -1.633 6.109 11.595 1.00 92.75 120 TYR A C 1
ATOM 935 O O . TYR A 1 120 ? -1.778 5.664 12.733 1.00 92.75 120 TYR A O 1
ATOM 943 N N . VAL A 1 121 ? -1.025 7.281 11.374 1.00 93.00 121 VAL A N 1
ATOM 944 C CA . VAL A 1 121 ? -0.642 8.197 12.464 1.00 93.00 121 VAL A CA 1
ATOM 945 C C . VAL A 1 121 ? -1.884 8.639 13.251 1.00 93.00 121 VAL A C 1
ATOM 947 O O . VAL A 1 121 ? -1.906 8.546 14.481 1.00 93.00 121 VAL A O 1
ATOM 950 N N . ILE A 1 122 ? -2.958 9.053 12.567 1.00 92.12 122 ILE A N 1
ATOM 951 C CA . ILE A 1 122 ? -4.224 9.448 13.212 1.00 92.12 122 ILE A CA 1
ATOM 952 C C . ILE A 1 122 ? -4.840 8.269 13.982 1.00 92.12 122 ILE A C 1
ATOM 954 O O . ILE A 1 122 ? -5.301 8.432 15.119 1.00 92.12 122 ILE A O 1
ATOM 958 N N . VAL A 1 123 ? -4.829 7.066 13.403 1.00 89.75 123 VAL A N 1
ATOM 959 C CA . VAL A 1 123 ? -5.297 5.844 14.073 1.00 89.75 123 VAL A CA 1
ATOM 960 C C . VAL A 1 123 ? -4.450 5.534 15.311 1.00 89.75 123 VAL A C 1
ATOM 962 O O . VAL A 1 123 ? -5.014 5.262 16.373 1.00 89.75 123 VAL A O 1
ATOM 965 N N . ALA A 1 124 ? -3.124 5.647 15.235 1.00 90.06 124 ALA A N 1
ATOM 966 C CA . ALA A 1 124 ? -2.232 5.406 16.368 1.00 90.06 124 ALA A CA 1
ATOM 967 C C . ALA A 1 124 ? -2.494 6.381 17.531 1.00 90.06 124 ALA A C 1
ATOM 969 O O . ALA A 1 124 ? -2.612 5.962 18.687 1.00 90.06 124 ALA A O 1
ATOM 970 N N . PHE A 1 125 ? -2.691 7.673 17.245 1.00 88.81 125 PHE A N 1
ATOM 971 C CA . PHE A 1 125 ? -3.105 8.647 18.263 1.00 88.81 125 PHE A CA 1
ATOM 972 C C . PHE A 1 125 ? -4.489 8.340 18.844 1.00 88.81 125 PHE A C 1
ATOM 974 O O . PHE A 1 125 ? -4.736 8.555 20.035 1.00 88.81 125 PHE A O 1
ATOM 981 N N . THR A 1 126 ? -5.393 7.807 18.023 1.00 85.00 126 THR A N 1
ATOM 982 C CA . THR A 1 126 ? -6.725 7.385 18.464 1.00 85.00 126 THR A CA 1
ATOM 983 C C . THR A 1 126 ? -6.637 6.220 19.452 1.00 85.00 126 THR A C 1
ATOM 985 O O . THR A 1 126 ? -7.359 6.248 20.453 1.00 85.00 126 THR A O 1
ATOM 988 N N . PHE A 1 127 ? -5.723 5.267 19.229 1.00 77.94 127 PHE A N 1
ATOM 989 C CA . PHE A 1 127 ? -5.408 4.159 20.140 1.00 77.94 127 PHE A CA 1
ATOM 990 C C . PHE A 1 127 ? -4.830 4.620 21.475 1.00 77.94 127 PHE A C 1
ATOM 992 O O . PHE A 1 127 ? -5.330 4.221 22.525 1.00 77.94 127 PHE A O 1
ATOM 999 N N . LYS A 1 128 ? -3.832 5.511 21.453 1.00 70.44 128 LYS A N 1
ATOM 1000 C CA . LYS A 1 128 ? -3.189 6.031 22.673 1.00 70.44 128 LYS A CA 1
ATOM 1001 C C . LYS A 1 128 ? -4.153 6.802 23.588 1.00 70.44 128 LYS A C 1
ATOM 1003 O O . LYS A 1 128 ? -3.890 6.941 24.768 1.00 70.44 128 LYS A O 1
ATOM 1008 N N . LYS A 1 129 ? -5.278 7.298 23.059 1.00 60.16 129 LYS A N 1
ATOM 1009 C CA . LYS A 1 129 ? -6.367 7.930 23.835 1.00 60.16 129 LYS A CA 1
ATOM 1010 C C . LYS A 1 129 ? -7.426 6.936 24.356 1.00 60.16 129 LYS A C 1
ATOM 1012 O O . LYS A 1 129 ? -8.497 7.383 24.774 1.00 60.16 129 LYS A O 1
ATOM 1017 N N . ILE A 1 130 ? -7.256 5.626 24.175 1.00 56.72 130 ILE A N 1
ATOM 1018 C CA . ILE A 1 130 ? -8.204 4.583 24.627 1.00 56.72 130 ILE A CA 1
ATOM 1019 C C . ILE A 1 130 ? -7.630 3.772 25.794 1.00 56.72 130 ILE A C 1
ATOM 1021 O O . ILE A 1 130 ? -8.415 3.353 26.644 1.00 56.72 130 ILE A O 1
ATOM 1025 N N . ASN A 1 131 ? -6.312 3.564 25.803 1.00 54.28 131 ASN A N 1
ATOM 1026 C CA . ASN A 1 131 ? -5.562 2.971 26.912 1.00 54.28 131 ASN A CA 1
ATOM 1027 C C . ASN A 1 131 ? -5.077 4.061 27.867 1.00 54.28 131 ASN A C 1
ATOM 1029 O O . ASN A 1 131 ? -4.971 3.751 29.069 1.00 54.28 131 ASN A O 1
#

Radius of gyration: 16.14 Å; chains: 1; bounding box: 36×24×50 Å

Secondary structure (DSSP, 8-state):
-HHHHHHHHHHHHHHHHHHHHHHHHHHTTTTTT--BTTBS---HHHHHHHHHHHHHHHHHHHHHHHHTT-GGGHHHHHHHHHHHHHHHHHHHHHHHHHS---HHHHHHHHHHHHHHHHHHHHHHHHHHTT-

Sequence (131 aa):
MKQAKNKFIRIVLMSNGIVDLFAALALFFPVFNIPLPGYNSYTSELAFIGGGWGIAAMTFGIGRIWTSYKPEFYWIMTVLGLLEGITLSVFCLISFIFLGISFLQAMLPLSIGSIYGILYVIVAFTFKKIN

Foldseek 3Di:
DVVVLLLLLLVLLLVLLVVLLVQLVVLQCLVVQNDDVVRNHHDPVSNVVSNVSSVVSNVLSVVSNVCSVPVVCSLVNLVVLLCQLVVQLVVLVCCVPPVVDPCVRSVVSNVSSPVSNVSSVVSVVSVVVVD